Protein AF-A0A376E6E2-F1 (afdb_monomer_lite)

pLDDT: mean 83.11, std 10.41, range [43.88, 94.12]

Radius of gyration: 16.58 Å; chains: 1; bounding box: 39×27×48 Å

Organism: Chryseobacterium carnipullorum (NCBI:txid1124835)

Foldseek 3Di:
DVLLLLLLVLLVLLVVLCVVCVVPDDPPSLVNSLVVSLVLQLVVVVVVVVVVCVVVVPDDDDDPPDPVSVVSVVVSVVVSCCSVPVVVVSVVSNVVLVPDDPVVNVVSVVVSVVVSD

Structure (mmCIF, N/CA/C/O backbone):
data_AF-A0A376E6E2-F1
#
_entry.id   AF-A0A376E6E2-F1
#
loop_
_atom_site.group_PDB
_atom_site.id
_atom_site.type_symbol
_atom_site.label_atom_id
_atom_site.label_alt_id
_atom_site.label_comp_id
_atom_site.label_asym_id
_atom_site.label_entity_id
_atom_site.label_seq_id
_atom_site.pdbx_PDB_ins_code
_atom_site.Cartn_x
_atom_site.Cartn_y
_atom_site.Cartn_z
_atom_site.occ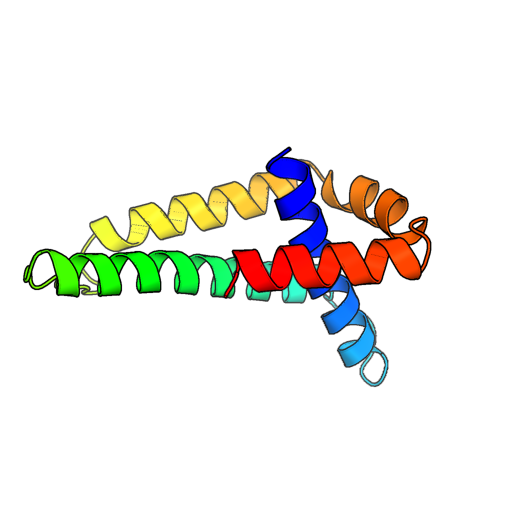upancy
_atom_site.B_iso_or_equiv
_atom_site.auth_seq_id
_atom_site.auth_comp_id
_atom_site.auth_asym_id
_atom_site.auth_atom_id
_atom_site.pdbx_PDB_model_num
ATOM 1 N N . MET A 1 1 ? -11.189 -8.728 -9.422 1.00 52.44 1 MET A N 1
ATOM 2 C CA . MET A 1 1 ? -11.489 -7.276 -9.447 1.00 52.44 1 MET A CA 1
ATOM 3 C C . MET A 1 1 ? -10.641 -6.521 -8.423 1.00 52.44 1 MET A C 1
ATOM 5 O O . MET A 1 1 ? -9.855 -5.687 -8.851 1.00 52.44 1 MET A O 1
ATOM 9 N N . PHE A 1 2 ? -10.693 -6.887 -7.133 1.00 61.34 2 PHE A N 1
ATOM 10 C CA . PHE A 1 2 ? -9.873 -6.296 -6.056 1.00 61.34 2 PHE A CA 1
ATOM 11 C C . PHE A 1 2 ? -8.362 -6.279 -6.333 1.00 61.34 2 PHE A C 1
ATOM 13 O O . PHE A 1 2 ? -7.758 -5.212 -6.300 1.00 61.34 2 PHE A O 1
ATOM 20 N N . ASN A 1 3 ? -7.773 -7.411 -6.736 1.00 73.62 3 ASN A N 1
ATOM 21 C CA . ASN A 1 3 ? -6.332 -7.484 -7.029 1.00 73.62 3 ASN A CA 1
ATOM 22 C C . ASN A 1 3 ? -5.896 -6.454 -8.084 1.00 73.62 3 ASN A C 1
ATOM 24 O O . ASN A 1 3 ? -4.861 -5.816 -7.947 1.00 73.62 3 ASN A O 1
ATOM 28 N N . LYS A 1 4 ? -6.712 -6.229 -9.121 1.00 81.69 4 LYS A N 1
ATOM 29 C CA . LYS A 1 4 ? -6.375 -5.292 -10.200 1.00 81.69 4 LYS A CA 1
ATOM 30 C C . LYS A 1 4 ? -6.397 -3.835 -9.731 1.00 81.69 4 LYS A C 1
ATOM 32 O O . LYS A 1 4 ? -5.569 -3.062 -10.191 1.00 81.69 4 LYS A O 1
ATOM 37 N N . ILE A 1 5 ? -7.310 -3.474 -8.825 1.00 84.75 5 ILE A N 1
ATOM 38 C CA . ILE A 1 5 ? -7.369 -2.131 -8.222 1.00 84.75 5 ILE A CA 1
ATOM 39 C C . ILE A 1 5 ? -6.153 -1.915 -7.321 1.00 84.75 5 ILE A C 1
ATOM 41 O O . ILE A 1 5 ? -5.478 -0.903 -7.472 1.00 84.75 5 ILE A O 1
ATOM 45 N N . TYR A 1 6 ? -5.830 -2.893 -6.469 1.00 87.38 6 TYR A N 1
ATOM 46 C CA . TYR A 1 6 ? -4.642 -2.860 -5.613 1.00 87.38 6 TYR A CA 1
ATOM 47 C C . TYR A 1 6 ? -3.361 -2.644 -6.430 1.00 87.38 6 TYR A C 1
ATOM 49 O O . TYR A 1 6 ? -2.633 -1.676 -6.214 1.00 87.38 6 TYR A O 1
ATOM 57 N N . TYR A 1 7 ? -3.125 -3.478 -7.448 1.00 89.25 7 TYR A N 1
ATOM 58 C CA . TYR A 1 7 ? -1.936 -3.344 -8.291 1.00 89.25 7 TYR A CA 1
ATOM 59 C C . TYR A 1 7 ? -1.939 -2.060 -9.124 1.00 89.25 7 TYR A C 1
ATOM 61 O O . TYR A 1 7 ? -0.873 -1.523 -9.412 1.00 89.25 7 TYR A O 1
ATOM 69 N N . TYR A 1 8 ? -3.109 -1.548 -9.514 1.00 88.56 8 TYR A N 1
ATOM 70 C CA . TYR A 1 8 ? -3.206 -0.275 -10.225 1.00 88.56 8 TYR A CA 1
ATOM 71 C C . TYR A 1 8 ? -2.909 0.921 -9.309 1.00 88.56 8 TYR A C 1
ATOM 73 O O . TYR A 1 8 ? -2.262 1.877 -9.734 1.00 88.56 8 TYR A O 1
ATOM 81 N N . PHE A 1 9 ? -3.323 0.862 -8.043 1.00 88.69 9 PHE A N 1
ATOM 82 C CA . PHE A 1 9 ? -2.970 1.870 -7.050 1.00 88.69 9 PHE A CA 1
ATOM 83 C C . PHE A 1 9 ? -1.468 1.858 -6.759 1.00 88.69 9 PHE A C 1
ATOM 85 O O . PHE A 1 9 ? -0.812 2.894 -6.883 1.00 88.69 9 PHE A O 1
ATOM 92 N N . PHE A 1 10 ? -0.898 0.673 -6.518 1.00 91.44 10 PHE A N 1
ATOM 93 C CA . PHE A 1 10 ? 0.547 0.505 -6.375 1.00 91.44 10 PHE A CA 1
ATOM 94 C C . PHE A 1 10 ? 1.308 1.020 -7.605 1.00 91.44 10 PHE A C 1
ATOM 96 O O . PHE A 1 10 ? 2.284 1.752 -7.471 1.00 91.44 10 PHE A O 1
ATOM 103 N N . TYR A 1 11 ? 0.827 0.721 -8.815 1.00 91.25 11 TYR A N 1
ATOM 104 C CA . TYR A 1 11 ? 1.380 1.241 -10.067 1.00 91.25 11 TYR A CA 1
ATOM 105 C C . TYR A 1 11 ? 1.422 2.776 -10.106 1.00 91.25 11 TYR A C 1
ATOM 107 O O . TYR A 1 11 ? 2.419 3.360 -10.533 1.00 91.25 11 TYR A O 1
ATOM 115 N N . LYS A 1 12 ? 0.364 3.450 -9.642 1.00 90.19 12 LYS A N 1
ATOM 116 C CA . LYS A 1 12 ? 0.324 4.917 -9.588 1.00 90.19 12 LYS A CA 1
ATOM 117 C C . LYS A 1 12 ? 1.353 5.480 -8.621 1.00 90.19 12 LYS A C 1
ATOM 119 O O . LYS A 1 12 ? 2.063 6.412 -8.993 1.00 90.19 12 LYS A O 1
ATOM 124 N N . ILE A 1 13 ? 1.461 4.890 -7.434 1.00 91.88 13 ILE A N 1
ATOM 125 C CA . ILE A 1 13 ? 2.476 5.253 -6.441 1.00 91.88 13 ILE A CA 1
ATOM 126 C C . ILE A 1 13 ? 3.873 5.050 -7.037 1.00 91.88 13 ILE A C 1
ATOM 128 O O . ILE A 1 13 ? 4.694 5.963 -7.025 1.00 91.88 13 ILE A O 1
ATOM 132 N N . TYR A 1 14 ? 4.114 3.885 -7.639 1.00 91.62 14 TYR A N 1
ATOM 133 C CA . TYR A 1 14 ? 5.378 3.537 -8.276 1.00 91.62 14 TYR A CA 1
ATOM 134 C C . TYR A 1 14 ? 5.789 4.549 -9.353 1.00 91.62 14 TYR A C 1
ATOM 136 O O . TYR A 1 14 ? 6.899 5.075 -9.309 1.00 91.62 14 TYR A O 1
ATOM 144 N N . LYS A 1 15 ? 4.889 4.884 -10.289 1.00 90.44 15 LYS A N 1
ATOM 145 C CA . LYS A 1 15 ? 5.167 5.870 -11.346 1.00 90.44 15 LYS A CA 1
ATOM 146 C C . LYS A 1 15 ? 5.368 7.280 -10.794 1.00 90.44 15 LYS A C 1
ATOM 148 O O . LYS A 1 15 ? 6.225 8.000 -11.298 1.00 90.44 15 LYS A O 1
ATOM 153 N N . ALA A 1 16 ? 4.619 7.675 -9.764 1.00 89.62 16 ALA A N 1
ATOM 154 C CA . ALA A 1 16 ? 4.803 8.969 -9.111 1.00 89.62 16 ALA A CA 1
ATOM 155 C C . ALA A 1 16 ? 6.187 9.074 -8.450 1.00 89.62 16 ALA A C 1
ATOM 157 O O . ALA A 1 16 ? 6.881 10.073 -8.627 1.00 89.62 16 ALA A O 1
ATOM 158 N N . ILE A 1 17 ? 6.623 8.021 -7.755 1.00 89.62 17 ILE A N 1
ATOM 159 C CA . ILE A 1 17 ? 7.949 7.964 -7.127 1.00 89.62 17 ILE A CA 1
ATOM 160 C C . ILE A 1 17 ? 9.052 7.895 -8.179 1.00 89.62 17 ILE A C 1
ATOM 162 O O . ILE A 1 17 ? 10.070 8.559 -8.009 1.00 89.62 17 ILE A O 1
ATOM 166 N N . GLN A 1 18 ? 8.861 7.140 -9.264 1.00 89.44 18 GLN A N 1
ATOM 167 C CA . GLN A 1 18 ? 9.798 7.102 -10.387 1.00 89.44 18 GLN A CA 1
ATOM 168 C C . GLN A 1 18 ? 9.979 8.498 -10.993 1.00 89.44 18 GLN A C 1
ATOM 170 O O . GLN A 1 18 ? 11.104 8.961 -11.142 1.00 89.44 18 GLN A O 1
ATOM 175 N N . TYR A 1 19 ? 8.881 9.209 -11.263 1.00 87.38 19 TYR A N 1
ATOM 176 C CA . TYR A 1 19 ? 8.929 10.580 -11.768 1.00 87.38 19 TYR A CA 1
ATOM 177 C C . TYR A 1 19 ? 9.639 11.535 -10.797 1.00 87.38 19 TYR A C 1
ATOM 179 O O . TYR A 1 19 ? 10.491 12.316 -11.211 1.00 87.38 19 TYR A O 1
ATOM 187 N N . ALA A 1 20 ? 9.334 11.444 -9.500 1.00 86.00 20 ALA A N 1
ATOM 188 C CA . ALA A 1 20 ? 9.972 12.268 -8.475 1.00 86.00 20 ALA A CA 1
ATOM 189 C C . ALA A 1 20 ? 11.455 11.918 -8.246 1.00 86.00 20 ALA A C 1
ATOM 191 O O . ALA A 1 20 ? 12.231 12.783 -7.847 1.00 86.00 20 ALA A O 1
ATOM 192 N N . SER A 1 21 ? 11.854 10.666 -8.493 1.00 85.69 21 SER A N 1
ATOM 193 C CA . SER A 1 21 ? 13.230 10.178 -8.310 1.00 85.69 21 SER A CA 1
ATOM 194 C C . SER A 1 21 ? 14.108 10.377 -9.547 1.00 85.69 21 SER A C 1
ATOM 196 O O . SER A 1 21 ? 15.325 10.345 -9.408 1.00 85.69 21 SER A O 1
ATOM 198 N N . ALA A 1 22 ? 13.530 10.652 -10.722 1.00 83.31 22 ALA A N 1
ATOM 199 C CA . ALA A 1 22 ? 14.267 10.879 -11.968 1.00 83.31 22 ALA A CA 1
ATOM 200 C C . ALA A 1 22 ? 15.442 11.886 -11.863 1.00 83.31 22 ALA A C 1
ATOM 202 O O . ALA A 1 22 ? 16.483 11.623 -12.464 1.00 83.31 22 ALA A O 1
ATOM 203 N N . PRO A 1 23 ? 15.362 12.992 -11.087 1.00 81.19 23 PRO A N 1
ATOM 204 C CA . PRO A 1 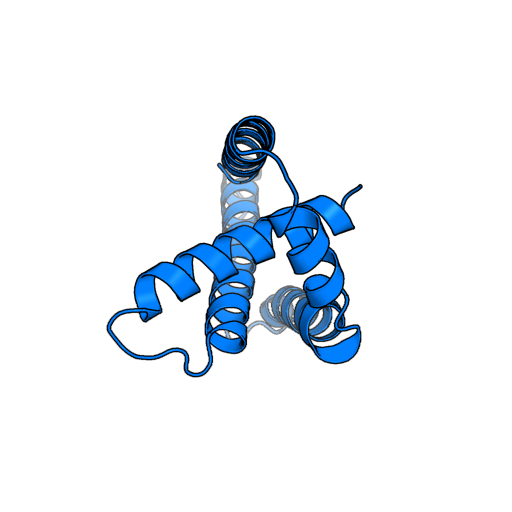23 ? 16.494 13.910 -10.904 1.00 81.19 23 PRO A CA 1
ATOM 205 C C . PRO A 1 23 ? 17.594 13.373 -9.972 1.00 81.19 23 PRO A C 1
ATOM 207 O O . PRO A 1 23 ? 18.707 13.890 -9.979 1.00 81.19 23 PRO A O 1
ATOM 210 N N . PHE A 1 24 ? 17.277 12.379 -9.139 1.00 74.25 24 PHE A N 1
ATOM 211 C CA . PHE A 1 24 ? 18.105 11.904 -8.022 1.00 74.25 24 PHE A CA 1
ATOM 212 C C . PHE A 1 24 ? 18.620 10.465 -8.210 1.00 74.25 24 PHE A C 1
ATOM 214 O O . PHE A 1 24 ? 19.347 9.956 -7.357 1.00 74.25 24 PHE A O 1
ATOM 221 N N . GLY A 1 25 ? 18.256 9.816 -9.320 1.00 73.69 25 GLY A N 1
ATOM 222 C CA . GLY A 1 25 ? 18.625 8.442 -9.651 1.00 73.69 25 GLY A CA 1
ATOM 223 C C . GLY A 1 25 ? 17.588 7.399 -9.219 1.00 73.69 25 GLY A C 1
ATOM 224 O O . GLY A 1 25 ? 16.898 7.527 -8.203 1.00 73.69 25 GLY A O 1
ATOM 225 N N . ASP A 1 26 ? 17.517 6.309 -9.985 1.00 76.69 26 ASP A N 1
ATOM 226 C CA . ASP A 1 26 ? 16.463 5.286 -9.901 1.00 76.69 26 ASP A CA 1
ATOM 227 C C . ASP A 1 26 ? 16.705 4.214 -8.818 1.00 76.69 26 ASP A C 1
ATOM 229 O O . ASP A 1 26 ? 16.342 3.042 -8.951 1.00 76.69 26 ASP A O 1
ATOM 233 N N . HIS A 1 27 ? 17.318 4.593 -7.698 1.00 79.19 27 HIS A N 1
ATOM 234 C CA . HIS A 1 27 ? 17.635 3.646 -6.633 1.00 79.19 27 HIS A CA 1
ATOM 235 C C . HIS A 1 27 ? 16.428 3.384 -5.720 1.00 79.19 27 HIS A C 1
ATOM 237 O O . HIS A 1 27 ? 15.786 4.310 -5.205 1.00 79.19 27 HIS A O 1
ATOM 243 N N . LEU A 1 28 ? 16.160 2.093 -5.480 1.00 83.00 28 LEU A N 1
ATOM 244 C CA . LEU A 1 28 ? 15.175 1.587 -4.513 1.00 83.00 28 LEU A CA 1
ATOM 245 C C . LEU A 1 28 ? 13.731 2.070 -4.751 1.00 83.00 28 LEU A C 1
ATOM 247 O O . LEU A 1 28 ? 12.941 2.121 -3.811 1.00 83.00 28 LEU A O 1
ATOM 251 N N . ILE A 1 29 ? 13.355 2.402 -5.993 1.00 87.69 29 ILE A N 1
ATOM 252 C CA . ILE A 1 29 ? 12.000 2.891 -6.321 1.00 87.69 29 ILE A CA 1
ATOM 253 C C . ILE A 1 29 ? 10.926 1.899 -5.850 1.00 87.69 29 ILE A C 1
ATOM 255 O O . ILE A 1 29 ? 9.947 2.313 -5.234 1.00 87.69 29 ILE A O 1
ATOM 259 N N . ASN A 1 30 ? 11.132 0.595 -6.075 1.00 86.12 30 ASN A N 1
ATOM 260 C CA . ASN A 1 30 ? 10.193 -0.450 -5.648 1.00 86.12 30 ASN A CA 1
ATOM 261 C C . ASN A 1 30 ? 9.972 -0.417 -4.128 1.00 86.12 30 ASN A C 1
ATOM 263 O O . ASN A 1 30 ? 8.835 -0.408 -3.667 1.00 86.12 30 ASN A O 1
ATOM 267 N N . PHE A 1 31 ? 11.062 -0.340 -3.360 1.00 86.62 31 PHE A N 1
ATOM 268 C CA . PHE A 1 31 ? 11.020 -0.296 -1.900 1.00 86.62 31 PHE A CA 1
ATOM 269 C C . PHE A 1 31 ? 10.328 0.974 -1.390 1.00 86.62 31 PHE A C 1
ATOM 271 O O . PHE A 1 31 ? 9.451 0.899 -0.533 1.00 86.62 31 PHE A O 1
ATOM 278 N N . LYS A 1 32 ? 10.652 2.139 -1.969 1.00 90.31 32 LYS A N 1
ATOM 279 C CA . LYS A 1 32 ? 9.987 3.413 -1.652 1.00 90.31 32 LYS A CA 1
ATOM 280 C C . LYS A 1 32 ? 8.479 3.339 -1.922 1.00 90.31 32 LYS A C 1
ATOM 282 O O . LYS A 1 32 ? 7.692 3.790 -1.097 1.00 90.31 32 LYS A O 1
ATOM 287 N N . ALA A 1 33 ? 8.073 2.745 -3.045 1.00 91.69 33 ALA A N 1
ATOM 288 C CA . ALA A 1 33 ? 6.663 2.554 -3.381 1.00 91.69 33 ALA A CA 1
ATOM 289 C C . ALA A 1 33 ? 5.952 1.609 -2.408 1.00 91.69 33 ALA A C 1
ATOM 291 O O . ALA A 1 33 ? 4.843 1.916 -1.977 1.00 91.69 33 ALA A O 1
ATOM 292 N N . GLY A 1 34 ? 6.603 0.510 -2.016 1.00 91.50 34 GLY A N 1
ATOM 293 C CA . GLY A 1 34 ? 6.091 -0.408 -0.997 1.00 91.50 34 GLY A CA 1
ATOM 294 C C . GLY A 1 34 ? 5.893 0.274 0.357 1.00 91.50 34 GLY A C 1
ATOM 295 O O . GLY A 1 34 ? 4.834 0.138 0.962 1.00 91.50 34 GLY A O 1
ATOM 296 N N . LEU A 1 35 ? 6.858 1.087 0.801 1.00 92.00 35 LEU A N 1
ATOM 297 C CA . LEU A 1 35 ? 6.735 1.855 2.044 1.00 92.00 35 LEU A CA 1
ATOM 298 C C . LEU A 1 35 ? 5.555 2.830 2.021 1.00 92.00 35 LEU A C 1
ATOM 300 O O . LEU A 1 35 ? 4.811 2.914 2.995 1.00 92.00 35 LEU A O 1
ATOM 304 N N . VAL A 1 36 ? 5.367 3.553 0.913 1.00 93.81 36 VAL A N 1
ATOM 305 C CA . VAL A 1 36 ? 4.222 4.463 0.759 1.00 93.81 36 VAL A CA 1
ATOM 306 C C . VAL A 1 36 ? 2.904 3.688 0.771 1.00 93.81 36 VAL A C 1
ATOM 308 O O . VAL A 1 36 ? 1.953 4.132 1.409 1.00 93.81 36 VAL A O 1
ATOM 311 N N . MET A 1 37 ? 2.851 2.521 0.122 1.00 94.12 37 MET A N 1
ATOM 312 C CA . MET A 1 37 ? 1.670 1.656 0.129 1.00 94.12 37 MET A CA 1
ATOM 313 C C . MET A 1 37 ? 1.289 1.233 1.555 1.00 94.12 37 MET A C 1
ATOM 315 O O . MET A 1 37 ? 0.162 1.474 1.985 1.00 94.12 37 MET A O 1
ATOM 319 N N . ILE A 1 38 ? 2.253 0.710 2.317 1.00 93.50 38 ILE A N 1
ATOM 320 C CA . ILE A 1 38 ? 2.063 0.310 3.719 1.00 93.50 38 ILE A CA 1
ATOM 321 C C . ILE A 1 38 ? 1.601 1.499 4.571 1.00 93.50 38 ILE A C 1
ATOM 323 O O . ILE A 1 38 ? 0.671 1.370 5.366 1.00 93.50 38 ILE A O 1
ATOM 327 N N . ALA A 1 39 ? 2.220 2.673 4.405 1.00 93.50 39 ALA A N 1
ATOM 328 C CA . ALA A 1 39 ? 1.849 3.868 5.162 1.00 93.50 39 ALA A CA 1
ATOM 329 C C . ALA A 1 39 ? 0.393 4.291 4.900 1.00 93.50 39 ALA A C 1
ATOM 331 O O . ALA A 1 39 ? -0.329 4.630 5.838 1.00 93.50 39 ALA A O 1
ATOM 332 N N . LEU A 1 40 ? -0.056 4.231 3.642 1.00 93.88 40 LEU A N 1
ATOM 333 C CA . LEU A 1 40 ? -1.432 4.557 3.261 1.00 93.88 40 LEU A CA 1
ATOM 334 C C . LEU A 1 40 ? -2.441 3.535 3.792 1.00 93.88 40 LEU A C 1
ATOM 336 O O . LEU A 1 40 ? -3.520 3.919 4.234 1.00 93.88 40 LEU A O 1
ATOM 340 N N . GLU A 1 41 ? -2.101 2.250 3.808 1.00 92.88 41 GLU A N 1
ATOM 341 C CA . GLU A 1 41 ? -2.961 1.215 4.391 1.00 92.88 41 GLU A CA 1
ATOM 342 C C . GLU A 1 41 ? -3.082 1.350 5.912 1.00 92.88 41 GLU A C 1
ATOM 344 O O . GLU A 1 41 ? -4.185 1.248 6.452 1.00 92.88 41 GLU A O 1
ATOM 349 N N . ILE A 1 42 ? -1.980 1.660 6.607 1.00 91.50 42 ILE A N 1
ATOM 350 C CA . ILE A 1 42 ? -2.007 1.987 8.041 1.00 91.50 42 ILE A CA 1
ATOM 351 C C . ILE A 1 42 ? -2.896 3.209 8.281 1.00 91.50 42 ILE A C 1
ATOM 353 O O . ILE A 1 42 ? -3.702 3.210 9.216 1.00 91.50 42 ILE A O 1
ATOM 357 N N . TRP A 1 43 ? -2.782 4.238 7.436 1.00 92.69 43 TRP A N 1
ATOM 358 C CA . TRP A 1 43 ? -3.610 5.438 7.529 1.00 92.69 43 TRP A CA 1
ATOM 359 C C . TRP A 1 43 ? -5.091 5.119 7.330 1.00 92.69 43 TRP A C 1
ATOM 361 O O . TRP A 1 43 ? -5.932 5.600 8.090 1.00 92.69 43 TRP A O 1
ATOM 371 N N . LEU A 1 44 ? -5.422 4.280 6.347 1.00 91.19 44 LEU A N 1
ATOM 372 C CA . LEU A 1 44 ? -6.789 3.853 6.065 1.00 91.19 44 LEU A CA 1
ATOM 373 C C . LEU A 1 44 ? -7.388 3.091 7.255 1.00 91.19 44 LEU A C 1
ATOM 375 O O . LEU A 1 44 ? -8.468 3.444 7.726 1.00 91.19 44 LEU A O 1
ATOM 379 N N . VAL A 1 45 ? -6.673 2.097 7.791 1.00 90.31 45 VAL A N 1
ATOM 380 C CA . VAL A 1 45 ? -7.127 1.320 8.958 1.00 90.31 45 VAL A CA 1
ATOM 381 C C . VAL A 1 45 ? -7.282 2.213 10.191 1.00 90.31 45 VAL A C 1
ATOM 383 O O . VAL A 1 45 ? -8.294 2.130 10.889 1.00 90.31 45 VAL A O 1
ATOM 386 N N . SER A 1 46 ? -6.326 3.112 10.432 1.00 87.94 46 SER A N 1
ATOM 387 C CA . SER A 1 46 ? -6.395 4.080 11.535 1.00 87.94 46 SER A CA 1
ATOM 388 C C . SER A 1 46 ? -7.594 5.015 11.387 1.00 87.94 46 SER A C 1
ATOM 390 O O . SER A 1 46 ? -8.315 5.250 12.354 1.00 87.94 46 SER A O 1
ATOM 392 N N . SER A 1 47 ? -7.858 5.496 10.169 1.00 90.50 47 SER A N 1
ATOM 393 C CA . SER A 1 47 ? -9.008 6.353 9.867 1.00 90.50 47 SER A CA 1
ATOM 394 C C . SER A 1 47 ? -10.323 5.628 10.147 1.00 90.50 47 SER A C 1
ATOM 396 O O . SER A 1 47 ? -11.190 6.184 10.817 1.00 90.50 47 SER A O 1
ATOM 398 N N . ILE A 1 48 ? -10.455 4.367 9.718 1.00 89.62 48 ILE A N 1
ATOM 399 C CA . ILE A 1 48 ? -11.623 3.528 10.030 1.00 89.62 48 ILE A CA 1
ATOM 400 C C . ILE A 1 48 ? -11.795 3.390 11.548 1.00 89.62 48 ILE A C 1
ATOM 402 O O . ILE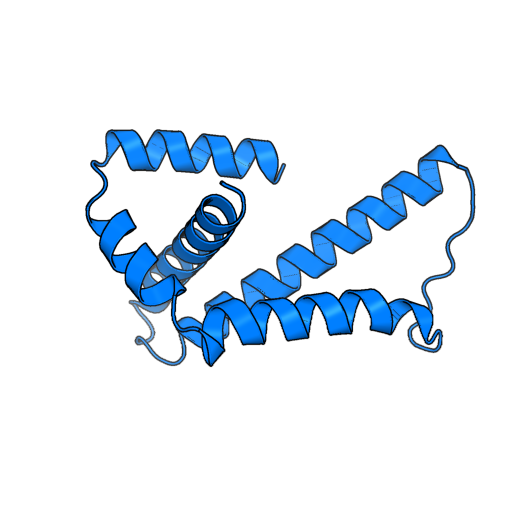 A 1 48 ? -12.905 3.563 12.049 1.00 89.62 48 ILE A O 1
ATOM 406 N N . GLY A 1 49 ? -10.711 3.134 12.288 1.00 87.75 49 GLY A N 1
ATOM 407 C CA . GLY A 1 49 ? -10.739 3.042 13.750 1.00 87.75 49 GLY A CA 1
ATOM 408 C C . GLY A 1 49 ? -11.227 4.330 14.420 1.00 87.75 49 GLY A C 1
ATOM 409 O O . GLY A 1 49 ? -12.078 4.283 15.309 1.00 87.75 49 GLY A O 1
ATOM 410 N N . ILE A 1 50 ? -10.752 5.487 13.954 1.00 88.19 50 ILE A N 1
ATOM 411 C CA . ILE A 1 50 ? -11.173 6.803 14.456 1.00 88.19 50 ILE A CA 1
ATOM 412 C C . ILE A 1 50 ? -12.658 7.050 14.164 1.00 88.19 50 ILE A C 1
ATOM 414 O O . ILE A 1 50 ? -13.408 7.401 15.074 1.00 88.19 50 ILE A O 1
ATOM 418 N N . TYR A 1 51 ? -13.115 6.830 12.928 1.00 90.56 51 TYR A N 1
ATOM 419 C CA . TYR A 1 51 ? -14.528 7.009 12.581 1.00 90.56 51 TYR A CA 1
ATOM 420 C C . TYR A 1 51 ? -15.435 6.061 13.365 1.00 90.56 51 TYR A C 1
ATOM 422 O O . TYR A 1 51 ? -16.470 6.490 13.874 1.00 90.56 51 TYR A O 1
ATOM 430 N N . TYR A 1 52 ? -15.030 4.800 13.530 1.00 89.00 52 TYR A N 1
ATOM 431 C CA . TYR A 1 52 ? -15.748 3.845 14.368 1.00 89.00 52 TYR A CA 1
ATOM 432 C C . TYR A 1 52 ? -15.872 4.359 15.808 1.00 89.00 52 TYR A C 1
ATOM 434 O O . TYR A 1 52 ? -16.982 4.416 16.330 1.00 89.00 52 TYR A O 1
ATOM 442 N N . SER A 1 53 ? -14.770 4.832 16.406 1.00 88.38 53 SER A N 1
ATOM 443 C CA . SER A 1 53 ? -14.746 5.421 17.756 1.00 88.38 53 SE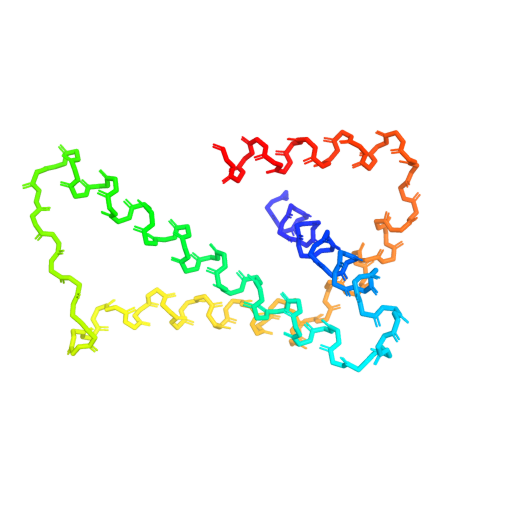R A CA 1
ATOM 444 C C . SER A 1 53 ? -15.719 6.595 17.912 1.00 88.38 53 SER A C 1
ATOM 446 O O . SER A 1 53 ? -16.423 6.682 18.921 1.00 88.38 53 SER A O 1
ATOM 448 N N . ILE A 1 54 ? -15.795 7.476 16.909 1.00 90.94 54 ILE A N 1
ATOM 449 C CA . ILE A 1 54 ? -16.705 8.629 16.907 1.00 90.94 54 ILE A CA 1
ATOM 450 C C . ILE A 1 54 ? -18.171 8.171 16.864 1.00 90.94 54 ILE A C 1
ATOM 452 O O . ILE A 1 54 ? -18.992 8.674 17.632 1.00 90.94 54 ILE A O 1
ATOM 456 N N . ILE A 1 55 ? -18.503 7.212 15.994 1.00 94.00 55 ILE A N 1
ATOM 457 C CA . ILE A 1 55 ? -19.881 6.743 15.776 1.00 94.00 55 ILE A CA 1
ATOM 458 C C . ILE A 1 55 ? -20.412 5.984 16.997 1.00 94.00 55 ILE A C 1
ATOM 460 O O . ILE A 1 55 ? -21.533 6.229 17.443 1.00 94.00 55 ILE A O 1
ATOM 464 N N . THR A 1 56 ? -19.616 5.079 17.562 1.00 93.50 56 THR A N 1
ATOM 465 C CA . THR A 1 56 ? -20.019 4.259 18.716 1.00 93.50 56 THR A CA 1
ATOM 466 C C . THR A 1 56 ? -19.827 4.973 20.052 1.00 93.50 56 THR A C 1
ATOM 468 O O . THR A 1 56 ? -20.243 4.453 21.088 1.00 93.50 56 THR A O 1
ATOM 471 N N . LYS A 1 57 ? -19.186 6.151 20.049 1.00 90.06 57 LYS A N 1
ATOM 472 C CA . LYS A 1 57 ? -18.753 6.894 21.244 1.00 90.06 57 LYS A CA 1
ATOM 473 C C . LYS A 1 57 ? -17.865 6.065 22.182 1.00 90.06 57 LYS A C 1
ATOM 475 O O . LYS A 1 57 ? -17.739 6.384 23.364 1.00 90.06 57 LYS A O 1
ATOM 480 N N . THR A 1 58 ? -17.238 5.004 21.675 1.00 85.56 58 THR A N 1
ATOM 481 C CA . THR A 1 58 ? -16.286 4.197 22.442 1.00 85.56 58 THR A CA 1
ATOM 482 C C . THR A 1 58 ? -14.910 4.829 22.356 1.00 85.56 58 THR A C 1
ATOM 484 O O . THR A 1 58 ? -14.422 5.073 21.253 1.00 85.56 58 THR A O 1
ATOM 487 N N . LYS A 1 59 ? -14.244 5.038 23.493 1.00 78.88 59 LYS A N 1
ATOM 488 C CA . LYS A 1 59 ? -12.829 5.419 23.499 1.00 78.88 59 LYS A CA 1
ATOM 489 C C . LYS A 1 59 ? -11.999 4.203 23.110 1.00 78.88 59 LYS A C 1
ATOM 491 O O . LYS A 1 59 ? -11.910 3.249 23.876 1.00 78.88 59 LYS A O 1
ATOM 496 N N . ILE A 1 60 ? -11.425 4.232 21.914 1.00 74.69 60 ILE A N 1
ATOM 497 C CA . ILE A 1 60 ? -10.421 3.248 21.524 1.00 74.69 60 ILE A CA 1
ATOM 498 C C . ILE A 1 60 ? -9.086 3.781 22.028 1.00 74.69 60 ILE A C 1
ATOM 500 O O . ILE A 1 60 ? -8.544 4.739 21.478 1.00 74.69 60 ILE A O 1
ATOM 504 N N . GLU A 1 61 ? -8.569 3.191 23.099 1.00 73.94 61 GLU A N 1
ATOM 505 C CA . GLU A 1 61 ? -7.205 3.463 23.534 1.00 73.94 61 GLU A CA 1
ATOM 506 C C . GLU A 1 61 ? -6.243 2.709 22.615 1.00 73.94 61 GLU A C 1
ATOM 508 O O . GLU A 1 61 ? -6.125 1.488 22.669 1.00 73.94 61 GLU A O 1
ATOM 513 N N . LEU A 1 62 ? -5.578 3.442 21.724 1.00 70.62 62 LEU A N 1
ATOM 514 C CA . LEU A 1 62 ? -4.513 2.912 20.879 1.00 70.62 62 LEU A CA 1
ATOM 515 C C . LEU A 1 62 ? -3.172 3.184 21.567 1.00 70.62 62 LEU A C 1
ATOM 517 O O . LEU A 1 62 ? -2.595 4.259 21.424 1.00 70.62 62 LEU A O 1
ATOM 521 N N . SER A 1 63 ? -2.681 2.211 22.334 1.00 79.38 63 SER A N 1
ATOM 522 C CA . SER A 1 63 ? -1.331 2.228 22.906 1.00 79.38 63 SER A CA 1
ATOM 523 C C . SER A 1 63 ? -0.426 1.234 22.185 1.00 79.38 63 SER A C 1
ATOM 525 O O . SER A 1 63 ? -0.799 0.077 22.018 1.00 79.38 63 SER A O 1
ATOM 527 N N . ILE A 1 64 ? 0.798 1.640 21.830 1.00 81.06 64 ILE A N 1
ATOM 528 C CA . ILE A 1 64 ? 1.813 0.756 21.218 1.00 81.06 64 ILE A CA 1
ATOM 529 C C . ILE A 1 64 ? 2.147 -0.474 22.080 1.00 81.06 64 ILE A C 1
ATOM 531 O O . ILE A 1 64 ? 2.676 -1.462 21.580 1.00 81.06 64 ILE A O 1
ATOM 535 N N . PHE A 1 65 ? 1.824 -0.435 23.373 1.00 83.00 65 PHE A N 1
ATOM 536 C CA . PHE A 1 65 ? 2.001 -1.563 24.285 1.00 83.00 65 PHE A CA 1
ATOM 537 C C . PHE A 1 65 ? 0.858 -2.582 24.211 1.00 83.00 65 PHE A C 1
ATOM 539 O O . PHE A 1 65 ? 0.967 -3.658 24.791 1.00 83.00 65 PHE A O 1
ATOM 546 N N . MET A 1 66 ? -0.232 -2.275 23.503 1.00 84.38 66 MET A N 1
ATOM 547 C CA . MET A 1 66 ? -1.350 -3.192 23.321 1.00 84.38 66 MET A CA 1
ATOM 548 C C . MET A 1 66 ? -1.090 -4.138 22.142 1.00 84.38 66 MET A C 1
ATOM 550 O O . MET A 1 66 ? -1.017 -3.683 20.996 1.00 84.38 66 MET A O 1
ATOM 554 N N . PRO A 1 67 ? -1.043 -5.465 22.378 1.00 81.31 67 PRO A N 1
ATOM 555 C CA . PRO A 1 67 ? -0.791 -6.458 21.332 1.00 81.31 67 PRO A CA 1
ATOM 556 C C . PRO A 1 67 ? -1.758 -6.374 20.143 1.00 81.31 67 PRO A C 1
ATOM 558 O O . PRO A 1 67 ? -1.401 -6.702 19.014 1.00 81.31 67 PRO A O 1
ATOM 561 N N . ILE A 1 68 ? -2.982 -5.897 20.387 1.00 83.50 68 ILE A N 1
ATOM 562 C CA . ILE A 1 68 ? -4.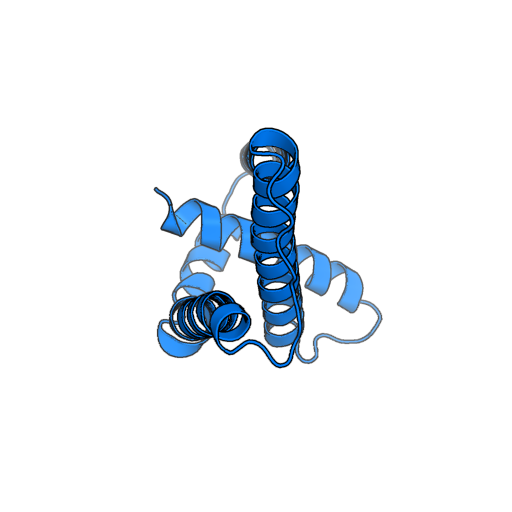041 -5.817 19.380 1.00 83.50 68 ILE A CA 1
ATOM 563 C C . ILE A 1 68 ? -3.701 -4.878 18.213 1.00 83.50 68 ILE A C 1
ATOM 565 O O . ILE A 1 68 ? -4.175 -5.107 17.105 1.00 83.50 68 ILE A O 1
ATOM 569 N N . ILE A 1 69 ? -2.833 -3.877 18.421 1.00 84.12 69 ILE A N 1
ATOM 570 C CA . ILE A 1 69 ? -2.390 -2.956 17.358 1.00 84.12 69 ILE A CA 1
ATOM 571 C C . ILE A 1 69 ? -1.497 -3.666 16.335 1.00 84.12 69 ILE A C 1
ATOM 573 O O . ILE A 1 69 ? -1.488 -3.307 15.158 1.00 84.12 69 ILE A O 1
ATOM 577 N N . TYR A 1 70 ? -0.779 -4.711 16.747 1.00 88.12 70 TYR A N 1
ATOM 578 C CA . TYR A 1 70 ? 0.120 -5.434 15.851 1.00 88.12 70 TYR A CA 1
ATOM 579 C C . TYR A 1 70 ? -0.620 -6.373 14.899 1.00 88.12 70 TYR A C 1
ATOM 581 O O . TYR A 1 70 ? -0.077 -6.709 13.854 1.00 88.12 70 TYR A O 1
ATOM 589 N N . ILE A 1 71 ? -1.863 -6.760 15.203 1.00 89.69 71 ILE A N 1
ATOM 590 C CA . ILE A 1 71 ? -2.666 -7.625 14.327 1.00 89.69 71 ILE A CA 1
ATOM 591 C C . ILE A 1 71 ? -2.875 -6.986 12.941 1.00 89.69 71 ILE A C 1
ATOM 593 O O . ILE A 1 71 ? -2.454 -7.596 11.954 1.00 89.69 71 ILE A O 1
ATOM 597 N N . PRO A 1 72 ? -3.458 -5.774 12.810 1.00 90.56 72 PRO A N 1
ATOM 598 C CA . PRO A 1 72 ? -3.614 -5.143 11.500 1.00 90.56 72 PRO A CA 1
ATOM 599 C C . PRO A 1 72 ? -2.266 -4.852 10.834 1.00 90.56 72 PRO A C 1
ATOM 601 O O . PRO A 1 72 ? -2.148 -5.009 9.622 1.00 90.56 72 PRO A O 1
ATOM 604 N N . LEU A 1 73 ? -1.234 -4.501 11.610 1.00 90.69 73 LEU A N 1
ATOM 605 C CA . LEU A 1 73 ? 0.105 -4.254 11.077 1.00 90.69 73 LEU A CA 1
ATOM 606 C C . LEU A 1 73 ? 0.707 -5.511 10.431 1.00 90.69 73 LEU A C 1
ATOM 608 O O . LEU A 1 73 ? 1.191 -5.449 9.305 1.00 90.69 73 LEU A O 1
ATOM 612 N N . ILE A 1 74 ? 0.649 -6.661 11.108 1.00 94.00 74 ILE A N 1
ATOM 613 C CA . ILE A 1 74 ? 1.159 -7.936 10.587 1.00 94.00 74 ILE A CA 1
ATOM 614 C C . ILE A 1 74 ? 0.389 -8.348 9.331 1.00 94.00 74 ILE A C 1
ATOM 616 O O . ILE A 1 74 ? 1.006 -8.816 8.374 1.00 94.00 74 ILE A O 1
ATOM 620 N N . ILE A 1 75 ? -0.934 -8.149 9.306 1.00 93.81 75 ILE A N 1
ATOM 621 C CA . ILE A 1 75 ? -1.764 -8.435 8.127 1.00 93.81 75 ILE A CA 1
ATOM 622 C C . ILE A 1 75 ? -1.317 -7.574 6.941 1.00 93.81 75 ILE A C 1
ATOM 624 O O . ILE A 1 75 ? -1.060 -8.119 5.869 1.00 93.81 75 ILE A O 1
ATOM 628 N N . ILE A 1 76 ? -1.165 -6.260 7.141 1.00 93.44 76 ILE A N 1
ATOM 629 C CA . ILE A 1 76 ? -0.701 -5.314 6.115 1.00 93.44 76 ILE A CA 1
ATOM 630 C C . ILE A 1 76 ? 0.675 -5.722 5.580 1.00 93.44 76 ILE A C 1
ATOM 632 O O . ILE A 1 76 ? 0.852 -5.875 4.369 1.00 93.44 76 ILE A O 1
ATOM 636 N N . LEU A 1 77 ? 1.641 -5.949 6.473 1.00 93.50 77 LEU A N 1
ATOM 637 C CA . LEU A 1 77 ? 3.008 -6.302 6.091 1.00 93.50 77 LEU A CA 1
ATOM 638 C C . LEU A 1 77 ? 3.057 -7.633 5.336 1.00 93.50 77 LEU A C 1
ATOM 640 O O . LEU A 1 77 ? 3.677 -7.715 4.278 1.00 93.50 77 LEU A O 1
ATOM 644 N N . SER A 1 78 ? 2.364 -8.657 5.838 1.00 93.12 78 SER A N 1
ATOM 645 C CA . SER A 1 78 ? 2.333 -9.982 5.210 1.00 93.12 78 SER A CA 1
ATOM 646 C C . SER A 1 78 ? 1.667 -9.934 3.837 1.00 93.12 78 SER A C 1
ATOM 648 O O . SER A 1 78 ? 2.158 -10.544 2.889 1.00 93.12 78 SER A O 1
ATOM 650 N N . PHE A 1 79 ? 0.571 -9.181 3.707 1.00 91.94 79 PHE A N 1
ATOM 651 C CA . PHE A 1 79 ? -0.144 -9.024 2.445 1.00 91.94 79 PHE A CA 1
ATOM 652 C C . PHE A 1 79 ? 0.690 -8.285 1.393 1.00 91.94 79 PHE A C 1
ATOM 654 O O . PHE A 1 79 ? 0.760 -8.743 0.247 1.00 91.94 79 PHE A O 1
ATOM 661 N N . ASN A 1 80 ? 1.356 -7.188 1.775 1.00 91.56 80 ASN A N 1
ATOM 662 C CA . ASN A 1 80 ? 2.243 -6.449 0.875 1.00 91.56 80 ASN A CA 1
ATOM 663 C C . ASN A 1 80 ? 3.429 -7.303 0.454 1.00 91.56 80 ASN A C 1
ATOM 665 O O . ASN A 1 80 ? 3.678 -7.420 -0.741 1.00 91.56 80 ASN A O 1
ATOM 669 N N . TYR A 1 81 ? 4.101 -7.953 1.406 1.00 90.12 81 TYR A N 1
ATOM 670 C CA . TYR A 1 81 ? 5.231 -8.831 1.114 1.00 90.12 81 TYR A CA 1
ATOM 671 C C . TYR A 1 81 ? 4.833 -9.947 0.144 1.00 90.12 81 TYR A C 1
ATOM 673 O O . TYR A 1 81 ? 5.468 -10.156 -0.890 1.00 90.12 81 TYR A O 1
ATOM 681 N N . TYR A 1 82 ? 3.720 -10.628 0.422 1.00 89.06 82 TYR A N 1
ATOM 682 C CA . TYR A 1 82 ? 3.233 -11.695 -0.443 1.00 89.06 82 TYR A CA 1
ATOM 683 C C . TYR A 1 82 ? 2.893 -11.186 -1.855 1.00 89.06 82 TYR A C 1
ATOM 685 O O . TYR A 1 82 ? 3.252 -11.807 -2.857 1.00 89.06 82 TYR A O 1
ATOM 693 N N . SER A 1 83 ? 2.226 -10.035 -1.951 1.00 86.06 83 SER A N 1
ATOM 694 C CA . SER A 1 83 ? 1.698 -9.518 -3.217 1.00 86.06 83 SER A CA 1
ATOM 695 C C . SER A 1 83 ? 2.731 -8.783 -4.075 1.00 86.06 83 SER A C 1
ATOM 697 O O . SER A 1 83 ? 2.625 -8.823 -5.306 1.00 86.06 83 SER A O 1
ATOM 699 N N . LEU A 1 84 ? 3.677 -8.078 -3.448 1.00 86.50 84 LEU A N 1
ATOM 700 C CA . LEU A 1 84 ? 4.654 -7.205 -4.102 1.00 86.50 84 LEU A CA 1
ATOM 701 C C . LEU A 1 84 ? 6.028 -7.865 -4.240 1.00 86.50 84 LEU A C 1
ATOM 703 O O . LEU A 1 84 ? 6.642 -7.721 -5.294 1.00 86.50 84 LEU A O 1
ATOM 707 N N . ASP A 1 85 ? 6.484 -8.613 -3.235 1.00 83.69 85 ASP A N 1
ATOM 708 C CA . ASP A 1 85 ? 7.834 -9.189 -3.232 1.00 83.69 85 ASP A CA 1
ATOM 709 C C . ASP A 1 85 ? 7.836 -10.671 -3.626 1.00 83.69 85 ASP A C 1
ATOM 711 O O . ASP A 1 85 ? 8.641 -11.086 -4.454 1.00 83.69 85 ASP A O 1
ATOM 715 N N . TYR A 1 86 ? 6.925 -11.479 -3.074 1.00 83.88 86 TYR A N 1
ATOM 716 C CA . TYR A 1 86 ? 6.935 -12.930 -3.294 1.00 83.88 86 TYR A CA 1
ATOM 717 C C . TYR A 1 86 ? 6.326 -13.342 -4.640 1.00 83.88 86 TYR A C 1
ATOM 719 O O . TYR A 1 86 ? 6.926 -14.100 -5.399 1.00 83.88 86 TYR A O 1
ATOM 727 N N . LEU A 1 87 ? 5.119 -12.858 -4.952 1.00 82.38 87 LEU A N 1
ATOM 728 C CA . LEU A 1 87 ? 4.416 -13.247 -6.177 1.00 82.38 87 LEU A CA 1
ATOM 729 C C . LEU A 1 87 ? 4.886 -12.497 -7.426 1.00 82.38 87 LEU A C 1
ATOM 731 O O . LEU A 1 87 ? 4.496 -12.880 -8.532 1.00 82.38 87 LEU A O 1
ATOM 735 N N . ASP A 1 88 ? 5.610 -11.382 -7.266 1.00 81.06 88 ASP A N 1
ATOM 736 C CA . ASP A 1 88 ? 6.098 -10.512 -8.350 1.00 81.06 88 ASP A CA 1
ATOM 737 C C . ASP A 1 88 ? 5.021 -10.077 -9.374 1.00 81.06 88 ASP A C 1
ATOM 739 O O . ASP A 1 88 ? 5.295 -9.545 -10.454 1.00 81.06 88 ASP A O 1
ATOM 743 N N . THR A 1 89 ? 3.746 -10.271 -9.034 1.00 82.44 89 THR A N 1
ATOM 744 C CA . THR A 1 89 ? 2.617 -10.162 -9.964 1.00 82.44 89 THR A CA 1
ATOM 745 C C . THR A 1 89 ? 2.367 -8.709 -10.361 1.00 82.44 89 THR A C 1
ATOM 747 O O . THR A 1 89 ? 1.887 -8.429 -11.464 1.00 82.44 89 THR A O 1
ATOM 750 N N . TRP A 1 90 ? 2.769 -7.767 -9.505 1.00 83.81 90 TRP A N 1
ATOM 751 C CA . TRP A 1 90 ? 2.740 -6.340 -9.801 1.00 83.81 90 TRP A CA 1
ATOM 752 C C . TRP A 1 90 ? 3.582 -5.981 -11.037 1.00 83.81 90 TRP A C 1
ATOM 754 O O . TRP A 1 90 ? 3.176 -5.095 -11.783 1.00 83.81 90 TRP A O 1
ATOM 764 N N . LYS A 1 91 ? 4.694 -6.686 -11.319 1.00 85.88 91 LYS A N 1
ATOM 765 C CA . LYS A 1 91 ? 5.542 -6.432 -12.502 1.00 85.88 91 LYS A CA 1
ATOM 766 C C . LYS A 1 91 ? 4.775 -6.695 -13.796 1.00 85.88 91 LYS A C 1
ATOM 768 O O . LYS A 1 91 ? 4.820 -5.886 -14.722 1.00 85.88 91 LYS A O 1
ATOM 773 N N . ARG A 1 92 ? 4.015 -7.795 -13.838 1.00 84.69 92 ARG A N 1
ATOM 774 C CA . ARG A 1 92 ? 3.136 -8.129 -14.969 1.00 84.69 92 ARG A CA 1
ATOM 775 C C . ARG A 1 92 ? 2.050 -7.070 -15.148 1.00 84.69 92 ARG A C 1
ATOM 777 O O . ARG A 1 92 ? 1.844 -6.584 -16.256 1.00 84.69 92 ARG A O 1
ATOM 784 N N . TYR A 1 93 ? 1.401 -6.661 -14.058 1.00 83.25 93 TYR A N 1
ATOM 785 C CA . TYR A 1 93 ? 0.383 -5.611 -14.112 1.00 83.25 93 TYR A CA 1
ATOM 786 C C . TYR A 1 93 ? 0.950 -4.249 -14.529 1.00 83.25 93 TYR A C 1
ATOM 788 O O . TYR A 1 93 ? 0.303 -3.545 -15.294 1.00 83.25 93 TYR A O 1
ATOM 796 N N . ASN A 1 94 ? 2.164 -3.897 -14.105 1.00 84.62 94 ASN A N 1
ATOM 797 C CA . ASN A 1 94 ? 2.851 -2.672 -14.517 1.00 84.62 94 ASN A CA 1
ATOM 798 C C . ASN A 1 94 ? 3.002 -2.614 -16.050 1.00 84.62 94 ASN A C 1
ATOM 800 O O . ASN A 1 94 ? 2.611 -1.631 -16.674 1.00 84.62 94 ASN A O 1
ATOM 804 N N . GLN A 1 95 ? 3.441 -3.714 -16.674 1.00 85.44 95 GLN A N 1
ATOM 805 C CA . GLN A 1 95 ? 3.533 -3.822 -18.137 1.00 85.44 95 GLN A CA 1
ATOM 806 C C . GLN A 1 95 ? 2.167 -3.742 -18.835 1.00 85.44 95 GLN A C 1
ATOM 808 O O . GLN A 1 95 ? 2.061 -3.195 -19.934 1.00 85.44 95 GLN A O 1
ATOM 813 N N . GLU A 1 96 ? 1.114 -4.299 -18.234 1.00 86.31 96 GLU A N 1
ATOM 814 C CA . GLU A 1 96 ? -0.251 -4.176 -18.757 1.00 86.31 96 GLU A CA 1
ATOM 815 C C . GLU A 1 96 ? -0.779 -2.740 -18.653 1.00 86.31 96 GLU A C 1
ATOM 817 O O . GLU A 1 96 ? -1.431 -2.249 -19.577 1.00 86.31 96 GLU A O 1
ATOM 822 N N . PHE A 1 97 ? -0.498 -2.054 -17.545 1.00 86.62 97 PHE A N 1
ATOM 823 C CA . PHE A 1 97 ? -0.960 -0.692 -17.299 1.00 86.62 97 PHE A CA 1
ATOM 824 C C . PHE A 1 97 ? -0.198 0.350 -18.114 1.00 86.62 97 PHE A C 1
ATOM 826 O O . PHE A 1 97 ? -0.816 1.316 -18.559 1.00 86.62 97 PHE A O 1
ATOM 833 N N . ASP A 1 98 ? 1.083 0.122 -18.405 1.00 83.75 98 ASP A N 1
ATOM 834 C CA . ASP A 1 98 ? 1.865 0.963 -19.319 1.00 83.75 98 ASP A CA 1
ATOM 835 C C . ASP A 1 98 ? 1.284 0.969 -20.746 1.00 83.75 98 ASP A C 1
ATOM 837 O O . ASP A 1 98 ? 1.410 1.954 -21.472 1.00 83.75 98 ASP A O 1
ATOM 841 N N . LYS A 1 99 ? 0.567 -0.092 -21.142 1.00 85.62 99 LYS A N 1
ATOM 842 C CA . LYS A 1 99 ? -0.113 -0.189 -22.448 1.00 85.62 99 LYS A CA 1
ATOM 843 C C . LYS A 1 99 ? -1.476 0.517 -22.486 1.00 85.62 99 LYS A C 1
ATOM 845 O O . LYS A 1 99 ? -2.113 0.566 -23.541 1.00 85.62 99 LYS A O 1
ATOM 850 N N . LEU A 1 100 ? -1.973 1.053 -21.367 1.00 81.19 100 LEU A N 1
ATOM 851 C CA . LEU A 1 100 ? -3.262 1.748 -21.344 1.00 81.19 100 LEU A CA 1
ATOM 852 C C . LEU A 1 100 ? -3.172 3.107 -22.053 1.00 81.19 100 LEU A C 1
ATOM 854 O O . LEU A 1 100 ? -2.355 3.961 -21.721 1.00 81.19 100 LEU A O 1
ATOM 858 N N . SER A 1 101 ? -4.102 3.360 -22.979 1.00 73.38 101 SER A N 1
ATOM 859 C CA . SER A 1 101 ? -4.263 4.675 -23.620 1.00 73.38 101 SER A CA 1
ATOM 860 C C . SER A 1 101 ? -4.414 5.799 -22.578 1.00 73.38 101 SER A C 1
ATOM 862 O O . SER A 1 101 ? -5.129 5.610 -21.586 1.00 73.38 101 SER A O 1
ATOM 864 N N . LYS A 1 102 ? -3.848 6.991 -22.839 1.00 69.81 102 LYS A N 1
ATOM 865 C CA . LYS A 1 102 ? -3.905 8.167 -21.936 1.00 69.81 102 LYS A CA 1
ATOM 866 C C . LYS A 1 102 ? -5.312 8.438 -21.370 1.00 69.81 102 LYS A C 1
ATOM 868 O O . LYS A 1 102 ? -5.454 8.712 -20.182 1.00 69.81 102 LYS A O 1
ATOM 873 N N . LYS A 1 103 ? -6.359 8.268 -22.190 1.00 64.06 103 LYS A N 1
ATOM 874 C CA . LYS A 1 103 ? -7.768 8.470 -21.801 1.00 64.06 103 LYS A CA 1
ATOM 875 C C . LYS A 1 103 ? -8.256 7.469 -20.738 1.00 64.06 103 LYS A C 1
ATOM 877 O O . LYS A 1 103 ? -8.929 7.867 -19.792 1.00 64.06 103 LYS A O 1
ATOM 882 N N . LYS A 1 104 ? -7.875 6.188 -20.840 1.00 63.72 104 LYS A N 1
ATOM 883 C CA . LYS A 1 104 ? -8.204 5.153 -19.835 1.00 63.72 104 LYS A CA 1
ATOM 884 C C . LYS A 1 104 ? -7.438 5.356 -18.525 1.00 63.72 104 LYS A C 1
ATOM 886 O O . LYS A 1 104 ? -7.994 5.125 -17.457 1.00 63.72 104 LYS A O 1
ATOM 891 N N . ASN A 1 105 ? -6.197 5.835 -18.606 1.00 64.38 105 ASN A N 1
ATOM 892 C CA . ASN A 1 105 ? -5.366 6.113 -17.434 1.00 64.38 105 ASN A CA 1
ATOM 893 C C . ASN A 1 105 ? -5.920 7.280 -16.589 1.00 64.38 105 ASN A C 1
ATOM 895 O O . ASN A 1 105 ? -5.860 7.246 -15.361 1.00 64.38 105 ASN A O 1
ATOM 899 N N . MET A 1 106 ? -6.508 8.287 -17.247 1.00 69.00 106 MET A N 1
ATOM 900 C CA . MET A 1 106 ? -7.163 9.417 -16.581 1.00 69.00 106 MET A CA 1
ATOM 901 C C . MET A 1 106 ? -8.424 8.978 -15.822 1.00 69.00 106 MET A C 1
ATOM 903 O O . MET A 1 106 ? -8.569 9.301 -14.648 1.00 69.00 106 MET A O 1
ATOM 907 N N . ILE A 1 107 ? -9.291 8.175 -16.450 1.00 69.38 107 ILE A N 1
ATOM 908 C CA . ILE A 1 107 ? -10.508 7.647 -15.806 1.00 69.38 107 ILE A CA 1
ATOM 909 C C . ILE A 1 107 ? -10.145 6.745 -14.621 1.00 69.38 107 ILE A C 1
ATOM 911 O O . ILE A 1 107 ? -10.697 6.904 -13.538 1.00 69.38 107 ILE A O 1
ATOM 915 N N . GLY A 1 108 ? -9.170 5.844 -14.789 1.00 61.75 108 GLY A N 1
ATOM 916 C CA . GLY A 1 108 ? -8.716 4.985 -13.695 1.00 61.75 108 GLY A CA 1
ATOM 917 C C . GLY A 1 108 ? -8.141 5.779 -12.518 1.00 61.75 108 GLY A C 1
ATOM 918 O O . GLY A 1 108 ? -8.367 5.411 -11.373 1.00 61.75 108 GLY A O 1
ATOM 919 N N . SER A 1 109 ? -7.429 6.882 -12.782 1.00 66.31 109 SER A N 1
ATOM 920 C CA . SER A 1 109 ? -6.942 7.785 -11.729 1.00 66.31 109 SER A CA 1
ATOM 921 C C . SER A 1 109 ? -8.075 8.400 -10.905 1.00 66.31 109 SER A C 1
ATOM 923 O O . SER A 1 109 ? -7.984 8.391 -9.684 1.00 66.31 109 SER A O 1
ATOM 925 N N . TRP A 1 110 ? -9.141 8.886 -11.548 1.00 69.38 110 TRP A N 1
ATOM 926 C CA . TRP A 1 110 ? -10.297 9.460 -10.847 1.00 69.38 110 TRP A CA 1
ATOM 927 C C . TRP A 1 110 ? -11.072 8.421 -10.033 1.00 69.38 110 TRP A C 1
ATOM 929 O O . TRP A 1 110 ? -11.489 8.713 -8.919 1.00 69.38 110 TRP A O 1
ATOM 939 N N . VAL A 1 111 ? -11.216 7.200 -10.557 1.00 70.56 111 VAL A N 1
ATOM 940 C CA . VAL A 1 111 ? -11.879 6.097 -9.841 1.00 70.56 111 VAL A CA 1
ATOM 941 C C . VAL A 1 111 ? -11.095 5.693 -8.595 1.00 70.56 111 VAL A C 1
ATOM 943 O O . VAL A 1 111 ? -11.688 5.483 -7.549 1.00 70.56 111 VAL A O 1
ATOM 946 N N . VAL A 1 112 ? -9.768 5.604 -8.687 1.00 61.44 112 VAL A N 1
ATOM 947 C CA . VAL A 1 112 ? -8.925 5.330 -7.516 1.00 61.44 112 VAL A CA 1
ATOM 948 C C . VAL A 1 112 ? -9.018 6.466 -6.507 1.00 61.44 112 VAL A C 1
ATOM 950 O O . VAL A 1 112 ? -9.232 6.208 -5.332 1.00 61.44 112 VAL A O 1
ATOM 953 N N . PHE A 1 113 ? -8.910 7.716 -6.963 1.00 67.62 113 PHE A N 1
ATOM 954 C CA . PHE A 1 113 ? -8.964 8.870 -6.074 1.00 67.62 113 PHE A CA 1
ATOM 955 C C . PHE A 1 113 ? -10.283 8.931 -5.296 1.00 67.62 113 PHE A C 1
ATOM 957 O O . PHE A 1 113 ? -10.235 9.065 -4.086 1.00 67.62 113 PHE A O 1
ATOM 964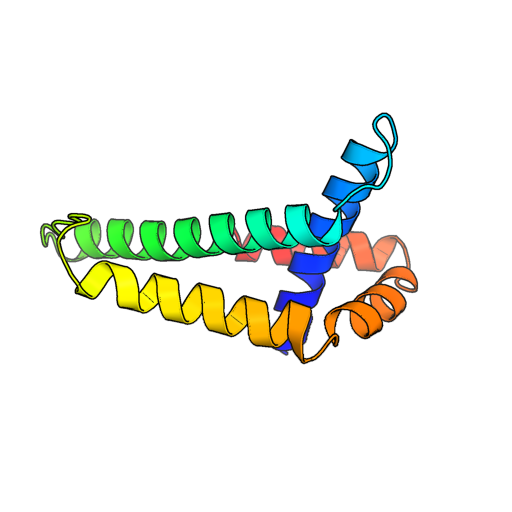 N N . GLY A 1 114 ? -11.432 8.734 -5.953 1.00 62.53 114 GLY A N 1
ATOM 965 C CA . GLY A 1 114 ? -12.744 8.738 -5.286 1.00 62.53 114 GLY A CA 1
ATOM 966 C C . GLY A 1 114 ? -13.096 7.469 -4.498 1.00 62.53 114 GLY A C 1
ATOM 967 O O . GLY A 1 114 ? -14.167 7.403 -3.910 1.00 62.53 114 GLY A O 1
ATOM 968 N N . VAL A 1 115 ? -12.255 6.430 -4.531 1.00 61.59 115 VAL A N 1
ATOM 969 C CA . VAL A 1 115 ? -12.374 5.268 -3.629 1.00 61.59 115 VAL A CA 1
ATOM 970 C C . VAL A 1 115 ? -11.442 5.423 -2.425 1.00 61.59 115 VAL A C 1
ATOM 972 O O . VAL A 1 115 ? -11.716 4.873 -1.362 1.00 61.59 115 VAL A O 1
ATOM 975 N N . THR A 1 116 ? -10.328 6.143 -2.585 1.00 51.00 116 THR A N 1
ATOM 976 C CA . THR A 1 116 ? -9.345 6.399 -1.524 1.00 51.00 116 THR A CA 1
ATOM 977 C C . THR A 1 116 ? -9.663 7.654 -0.695 1.00 51.00 116 THR A C 1
ATOM 979 O O . THR A 1 116 ? -9.249 7.711 0.461 1.00 51.00 116 THR A O 1
ATOM 982 N N . PHE A 1 117 ? -10.396 8.621 -1.253 1.00 43.88 117 PHE A N 1
ATOM 983 C CA . PHE A 1 117 ? -10.897 9.841 -0.602 1.00 43.88 117 PHE A CA 1
ATOM 984 C C . PHE A 1 117 ? -12.420 9.903 -0.680 1.00 43.88 117 PHE A C 1
ATOM 986 O O . PHE A 1 117 ? -13.022 10.393 0.301 1.00 43.88 117 PHE A O 1
#

Sequence (117 aa):
MFNKIYYYFFYKIYKAIQYASAPFGDHLINFKAGLVMIALEIWLVSSIGIYYSIITKTKIELSIFMPIIYIPLIIILSFNYYSLDYLDTWKRYNQEFDKLSKKKNMIGSWVVFGVTF

Secondary structure (DSSP, 8-state):
-HHHHHHHHHHHHHHHHHHHHTTT--TTHHHHHHHHHHHHHHHHHHHHHHHHHHHHT------TT-GGGHHHHHHHHHHHIIIIIIS-HHHHHHHHHHTS-HHHHHHHHHHHHHHH-